Protein AF-A0A821YNR8-F1 (afdb_monomer)

InterPro domains:
  IPR027417 P-loop containing nucleoside triphosphate hydrolase [G3DSA:3.40.50.300] (7-71)
  IPR031248 E3 ubiquitin-protein ligase RNF213 [PTHR22605] (3-75)

Foldseek 3Di:
DDADPPDDPDPLLVVLLVVVVVCVQVVNDDDDDDDPPSNNVSSVVVCLQALQQCPHPDPVSVPTHRDDDDDDDDD

Secondary structure (DSSP, 8-state):
----TT----HHHHHHHHHHHHHHHTT--------TTSSHHHHHHHHHHH-BGGG-SSHHHHTSPBP--------

Sequence (75 aa):
MEVPPNTAKNRALRDNIFVLLACIVNRIPLFLCGKPGSSKSSAVQILISNLKGKKSTDSYFQTLPELVAVSFQGS

Mean predicted aligned error: 2.68 Å

Solvent-accessible surface area (backbone atoms only — not comparable to full-atom values): 4777 Å² total; per-residue (Å²): 122,77,70,68,86,92,61,77,90,45,68,55,30,52,53,42,38,52,54,50,51,55,24,62,79,69,70,45,93,79,87,90,82,77,65,89,89,57,34,56,69,60,24,53,53,41,47,56,75,36,26,43,8,78,76,26,93,36,75,71,34,33,78,39,72,63,57,83,88,82,89,83,81,86,131

Radius of gyration: 12.55 Å; Cα contacts (8 Å, |Δi|>4): 73; chains: 1; bounding box: 36×26×26 Å

pLDDT: mean 95.59, std 2.44, range [82.06, 98.38]

Nearest PDB structures (foldseek):
  6zym-assembly1_A  TM=6.350E-01  e=7.518E+00  Homo sapiens

Organism: NCBI:txid392032

Structure (mmCIF, N/CA/C/O backbone):
data_AF-A0A821YNR8-F1
#
_entry.id   AF-A0A821YNR8-F1
#
loop_
_atom_site.group_PDB
_atom_site.id
_atom_site.type_symbol
_atom_site.label_atom_id
_atom_site.label_alt_id
_atom_site.label_comp_id
_atom_site.label_asym_id
_atom_site.label_entity_id
_atom_site.label_seq_id
_atom_site.pdbx_PDB_ins_code
_atom_site.Cartn_x
_atom_site.Cartn_y
_atom_site.Cartn_z
_atom_site.occupancy
_atom_site.B_iso_or_equiv
_atom_site.auth_seq_id
_atom_site.auth_comp_id
_atom_site.auth_asym_id
_atom_site.auth_atom_id
_atom_site.pdbx_PDB_model_num
ATOM 1 N N . MET A 1 1 ? -8.779 9.188 -4.389 1.00 88.69 1 MET A N 1
ATOM 2 C CA . MET A 1 1 ? -7.427 8.782 -3.963 1.00 88.69 1 MET A CA 1
ATOM 3 C C . MET A 1 1 ? -6.479 9.894 -4.341 1.00 88.69 1 MET A C 1
ATOM 5 O O . MET A 1 1 ? -6.357 10.200 -5.524 1.00 88.69 1 MET A O 1
ATOM 9 N N . GLU A 1 2 ? -5.836 10.508 -3.361 1.00 93.31 2 GLU A N 1
ATOM 10 C CA . GLU A 1 2 ? -4.800 11.506 -3.595 1.00 93.31 2 GLU A CA 1
ATOM 11 C C . GLU A 1 2 ? -3.502 10.807 -3.985 1.00 93.31 2 GLU A C 1
ATOM 13 O O . GLU A 1 2 ? -2.975 9.962 -3.260 1.00 93.31 2 GLU A O 1
ATOM 18 N N . VAL A 1 3 ? -2.999 11.151 -5.165 1.00 94.38 3 VAL A N 1
ATOM 19 C CA . VAL A 1 3 ? -1.734 10.647 -5.691 1.00 94.38 3 VAL A CA 1
ATOM 20 C C . VAL A 1 3 ? -0.801 11.845 -5.841 1.00 94.38 3 VAL A C 1
ATOM 22 O O . VAL A 1 3 ? -1.230 12.839 -6.432 1.00 94.38 3 VAL A O 1
ATOM 25 N N . PRO A 1 4 ? 0.449 11.779 -5.342 1.00 93.38 4 PRO A N 1
ATOM 26 C CA . PRO A 1 4 ? 1.385 12.890 -5.451 1.00 93.38 4 PRO A CA 1
ATOM 27 C C . PRO A 1 4 ? 1.551 13.369 -6.901 1.00 93.38 4 PRO A C 1
ATOM 29 O O . PRO A 1 4 ? 1.528 12.542 -7.828 1.00 93.38 4 PRO A O 1
ATOM 32 N N . PRO A 1 5 ? 1.751 14.680 -7.125 1.00 93.12 5 PRO A N 1
ATOM 33 C CA . PRO A 1 5 ? 2.035 15.196 -8.457 1.00 93.12 5 PRO A CA 1
ATOM 34 C C . PRO A 1 5 ? 3.278 14.509 -9.040 1.00 93.12 5 PRO A C 1
ATOM 36 O O . PRO A 1 5 ? 4.164 14.073 -8.307 1.00 93.12 5 PRO A O 1
ATOM 39 N N . ASN A 1 6 ? 3.332 14.387 -10.368 1.00 92.62 6 ASN A N 1
ATOM 40 C CA . ASN A 1 6 ? 4.410 13.705 -11.101 1.00 92.62 6 ASN A CA 1
ATOM 41 C C . ASN A 1 6 ? 4.558 12.197 -10.812 1.00 92.62 6 ASN A C 1
ATOM 43 O O . ASN A 1 6 ? 5.552 11.582 -11.196 1.00 92.62 6 ASN A O 1
ATOM 47 N N . THR 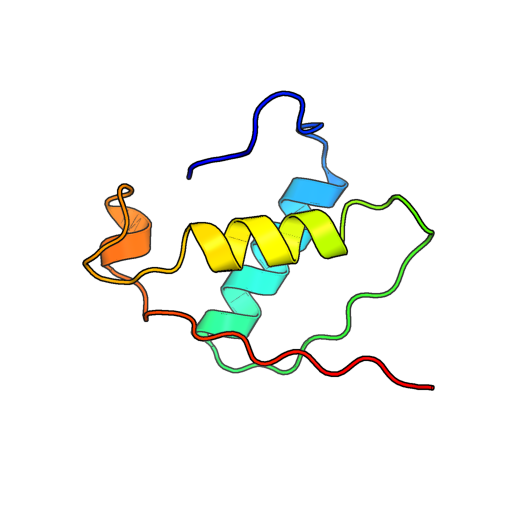A 1 7 ? 3.560 11.561 -10.193 1.00 93.25 7 THR A N 1
ATOM 48 C CA . THR A 1 7 ? 3.540 10.100 -10.062 1.00 93.25 7 THR A CA 1
ATOM 49 C C . THR A 1 7 ? 3.188 9.446 -11.398 1.00 93.25 7 THR A C 1
ATOM 51 O O . THR A 1 7 ? 2.129 9.704 -11.975 1.00 93.25 7 THR A O 1
ATOM 54 N N . ALA A 1 8 ? 4.040 8.532 -11.865 1.00 92.31 8 ALA A N 1
ATOM 55 C CA . ALA A 1 8 ? 3.763 7.728 -13.049 1.00 92.31 8 ALA A CA 1
ATOM 56 C C . ALA A 1 8 ? 2.556 6.798 -12.816 1.00 92.31 8 ALA A C 1
ATOM 58 O O . ALA A 1 8 ? 2.634 5.832 -12.055 1.00 92.31 8 ALA A O 1
ATOM 59 N N . LYS A 1 9 ? 1.441 7.059 -13.508 1.00 93.00 9 LYS A N 1
ATOM 60 C CA . LYS A 1 9 ? 0.211 6.245 -13.461 1.00 93.00 9 LYS A CA 1
ATOM 61 C C . LYS A 1 9 ? 0.327 5.003 -14.350 1.00 93.00 9 LYS A C 1
ATOM 63 O O . LYS A 1 9 ? -0.403 4.846 -15.324 1.00 93.00 9 LYS A O 1
ATOM 68 N N . ASN A 1 10 ? 1.291 4.143 -14.044 1.00 94.25 10 ASN A N 1
ATOM 69 C CA . ASN A 1 10 ? 1.544 2.921 -14.801 1.00 94.25 10 ASN A CA 1
ATOM 70 C C . ASN A 1 10 ? 0.770 1.716 -14.227 1.00 94.25 10 ASN A C 1
ATOM 72 O O . ASN A 1 10 ? 0.200 1.767 -13.133 1.00 94.25 10 ASN A O 1
ATOM 76 N N . ARG A 1 11 ? 0.761 0.610 -14.982 1.00 95.62 11 ARG A N 1
ATOM 77 C CA . ARG A 1 11 ? 0.125 -0.645 -14.559 1.00 95.62 11 ARG A CA 1
ATOM 78 C C . ARG A 1 11 ? 0.740 -1.191 -13.263 1.00 95.62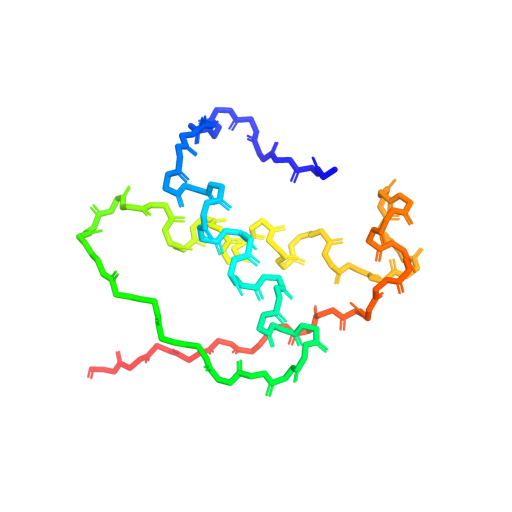 11 ARG A C 1
ATOM 80 O O . ARG A 1 11 ? -0.004 -1.569 -12.372 1.00 95.62 11 ARG A O 1
ATOM 87 N N . ALA A 1 12 ? 2.067 -1.156 -13.124 1.00 95.81 12 ALA A N 1
ATOM 88 C CA . ALA A 1 12 ? 2.750 -1.686 -11.942 1.00 95.81 12 ALA A CA 1
ATOM 89 C C . ALA A 1 12 ? 2.299 -0.997 -10.641 1.00 95.81 12 ALA A C 1
ATOM 91 O O . ALA A 1 12 ? 2.061 -1.659 -9.636 1.00 95.81 12 ALA A O 1
ATOM 92 N N . LEU A 1 13 ? 2.134 0.327 -10.662 1.00 96.88 13 LEU A N 1
ATOM 93 C CA . LEU A 1 13 ? 1.625 1.094 -9.532 1.00 96.88 13 LEU A CA 1
ATOM 94 C C . LEU A 1 13 ? 0.196 0.676 -9.182 1.00 96.88 13 LEU A C 1
ATOM 96 O O . LEU A 1 13 ? -0.101 0.447 -8.012 1.00 96.88 13 LEU A O 1
ATOM 100 N N . ARG A 1 14 ? -0.675 0.566 -10.190 1.00 96.62 14 ARG A N 1
ATOM 101 C CA . ARG A 1 14 ? -2.070 0.153 -10.003 1.00 96.62 14 ARG A CA 1
ATOM 102 C C . ARG A 1 14 ? -2.164 -1.250 -9.403 1.00 96.62 14 ARG A C 1
ATOM 104 O O . ARG A 1 14 ? -2.908 -1.432 -8.444 1.00 96.62 14 ARG A O 1
ATOM 111 N N . ASP A 1 15 ? -1.403 -2.200 -9.935 1.00 97.62 15 ASP A N 1
ATOM 112 C CA . ASP A 1 15 ? -1.413 -3.592 -9.482 1.00 97.62 15 ASP A CA 1
ATOM 113 C C . ASP A 1 15 ? -0.897 -3.699 -8.039 1.00 97.62 15 ASP A C 1
ATOM 115 O O . ASP A 1 15 ? -1.539 -4.335 -7.204 1.00 97.62 15 ASP A O 1
ATOM 119 N N . ASN A 1 16 ? 0.194 -2.991 -7.712 1.00 97.88 16 ASN A N 1
ATOM 120 C CA . ASN A 1 16 ? 0.719 -2.927 -6.345 1.00 97.88 16 ASN A CA 1
ATOM 121 C C . ASN A 1 16 ? -0.298 -2.318 -5.367 1.00 97.88 16 ASN A C 1
ATOM 123 O O . ASN A 1 16 ? -0.495 -2.868 -4.288 1.00 97.88 16 ASN A O 1
ATOM 127 N N . ILE A 1 17 ? -0.955 -1.205 -5.724 1.00 97.75 17 ILE A N 1
ATOM 128 C CA . ILE A 1 17 ? -1.985 -0.576 -4.875 1.00 97.75 17 ILE A CA 1
ATOM 129 C C . ILE A 1 17 ? -3.155 -1.535 -4.655 1.00 97.75 17 ILE A C 1
ATOM 131 O O . ILE A 1 17 ? -3.624 -1.670 -3.528 1.00 97.75 17 ILE A O 1
ATOM 135 N N . PHE A 1 18 ? -3.618 -2.206 -5.711 1.00 97.81 18 PHE A N 1
ATOM 136 C CA . PHE A 1 18 ? -4.749 -3.124 -5.630 1.00 97.81 18 PHE A CA 1
ATOM 137 C C . PHE A 1 18 ? -4.466 -4.291 -4.680 1.00 97.81 18 PHE A C 1
ATOM 139 O O . PHE A 1 18 ? -5.246 -4.529 -3.756 1.00 97.81 18 PHE A O 1
ATOM 146 N N . VAL A 1 19 ? -3.334 -4.981 -4.862 1.00 98.19 19 VAL A N 1
ATOM 147 C CA . VAL A 1 19 ? -2.985 -6.129 -4.014 1.00 98.19 19 VAL A CA 1
ATOM 148 C C . VAL A 1 19 ? -2.700 -5.699 -2.575 1.00 98.19 19 VAL A C 1
ATOM 150 O O . VAL A 1 19 ? -3.190 -6.339 -1.649 1.00 98.19 19 VAL A O 1
ATOM 153 N N . LEU A 1 20 ? -1.998 -4.578 -2.365 1.00 97.94 20 LEU A N 1
ATOM 154 C CA . LEU A 1 20 ? -1.750 -4.043 -1.024 1.00 97.94 20 LEU A CA 1
ATOM 155 C C . LEU A 1 20 ? -3.057 -3.715 -0.307 1.00 97.94 20 LEU A C 1
ATOM 157 O O . LEU A 1 20 ? -3.235 -4.124 0.835 1.00 97.94 20 LEU A O 1
ATOM 161 N N . LEU A 1 21 ? -3.975 -3.005 -0.965 1.00 97.94 21 LEU A N 1
ATOM 162 C CA . LEU A 1 21 ? -5.255 -2.632 -0.372 1.00 97.94 21 LEU A CA 1
ATOM 163 C C . LEU A 1 21 ? -6.057 -3.871 0.039 1.00 97.94 21 LEU A C 1
ATOM 165 O O . LEU A 1 21 ? -6.520 -3.951 1.177 1.00 97.94 21 LEU A O 1
ATOM 169 N N . ALA A 1 22 ? -6.185 -4.845 -0.867 1.00 98.00 22 ALA A N 1
ATOM 170 C CA . ALA A 1 22 ? -6.901 -6.086 -0.597 1.00 98.00 22 ALA A CA 1
ATOM 171 C C . ALA A 1 22 ? -6.274 -6.853 0.578 1.00 98.00 22 ALA A C 1
ATOM 173 O O . ALA A 1 22 ? -6.987 -7.271 1.491 1.00 98.00 22 ALA A O 1
ATOM 174 N N . CYS A 1 23 ? -4.947 -6.991 0.600 1.00 98.31 23 CYS A N 1
ATOM 175 C CA . CYS A 1 23 ? -4.234 -7.687 1.667 1.00 98.31 23 CYS A CA 1
ATOM 176 C C . CYS A 1 23 ? -4.325 -6.958 3.014 1.00 98.31 23 CYS A C 1
ATOM 178 O O . CYS A 1 23 ? -4.567 -7.605 4.028 1.00 98.31 23 CYS A O 1
ATOM 180 N N . ILE A 1 24 ? -4.201 -5.628 3.043 1.00 97.12 24 ILE A N 1
ATOM 181 C CA . ILE A 1 24 ? -4.288 -4.826 4.274 1.00 97.12 24 ILE A CA 1
ATOM 182 C C . ILE A 1 24 ? -5.681 -4.943 4.900 1.00 97.12 24 ILE A C 1
ATOM 184 O O . ILE A 1 24 ? -5.792 -5.243 6.088 1.00 97.12 24 ILE A O 1
ATOM 188 N N . VAL A 1 25 ? -6.743 -4.759 4.109 1.00 96.69 25 VAL A N 1
ATOM 189 C CA . VAL A 1 25 ? -8.131 -4.810 4.606 1.00 96.69 25 VAL A CA 1
ATOM 190 C C . VAL A 1 25 ? -8.484 -6.202 5.135 1.00 96.69 25 VAL A C 1
ATOM 192 O O . VAL A 1 25 ? -9.162 -6.315 6.154 1.00 96.69 25 VAL A O 1
ATOM 195 N N . ASN A 1 26 ? -7.975 -7.258 4.496 1.00 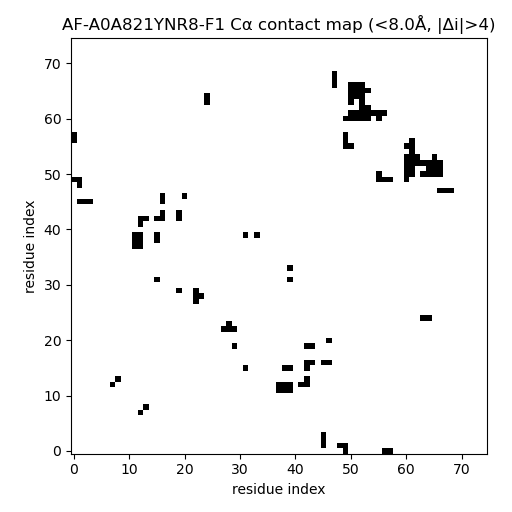97.31 26 ASN A N 1
ATOM 196 C CA . ASN A 1 26 ? -8.226 -8.645 4.899 1.00 97.31 26 ASN A CA 1
ATOM 197 C C . ASN A 1 26 ? -7.186 -9.210 5.883 1.00 97.31 26 ASN A C 1
ATOM 199 O O . ASN A 1 26 ? -7.283 -10.375 6.259 1.00 97.31 26 ASN A O 1
ATOM 203 N N . ARG A 1 27 ? -6.194 -8.414 6.311 1.00 97.12 27 ARG A N 1
ATOM 204 C CA . ARG A 1 27 ? -5.077 -8.845 7.178 1.00 97.12 27 ARG A CA 1
ATOM 205 C C . ARG A 1 27 ? -4.300 -10.055 6.637 1.00 97.12 27 ARG A C 1
ATOM 207 O O . ARG A 1 27 ? -3.878 -10.925 7.395 1.00 97.12 27 ARG A O 1
ATOM 214 N N . ILE A 1 28 ? -4.093 -10.099 5.325 1.00 98.38 28 ILE A N 1
ATOM 215 C CA . ILE A 1 28 ? -3.323 -11.145 4.647 1.00 98.38 28 ILE A CA 1
ATOM 216 C C . ILE A 1 28 ? -1.861 -10.680 4.536 1.00 98.38 28 ILE A C 1
ATOM 218 O O . ILE A 1 28 ? -1.618 -9.611 3.969 1.00 98.38 28 ILE A O 1
ATOM 222 N N . PRO A 1 29 ? -0.877 -11.451 5.035 1.00 97.81 29 PRO A N 1
ATOM 223 C CA . PRO A 1 29 ? 0.537 -11.147 4.831 1.00 97.81 29 PRO A CA 1
ATOM 224 C C . PRO A 1 29 ? 0.883 -11.079 3.339 1.00 97.81 29 PRO A C 1
ATOM 226 O O . PRO A 1 29 ? 0.529 -11.973 2.572 1.00 97.81 29 PRO A O 1
ATOM 229 N N . LEU A 1 30 ? 1.590 -10.025 2.929 1.00 97.19 30 LEU A N 1
ATOM 230 C CA . LEU A 1 30 ? 1.946 -9.778 1.534 1.00 97.19 30 LEU A CA 1
ATOM 231 C C . LEU A 1 30 ? 3.449 -9.545 1.390 1.00 97.19 30 LEU A C 1
ATOM 233 O O . LEU A 1 30 ? 4.025 -8.701 2.075 1.00 97.19 30 LEU A O 1
ATOM 237 N N . PHE A 1 31 ? 4.054 -10.233 0.425 1.00 96.62 31 PHE A N 1
ATOM 238 C CA . PHE A 1 31 ? 5.431 -10.012 -0.000 1.00 96.62 31 PHE A CA 1
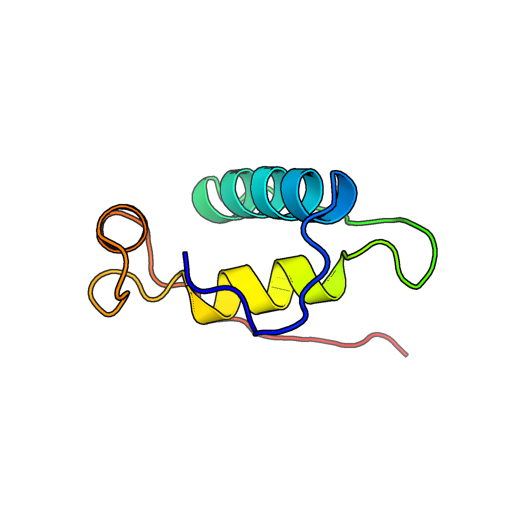ATOM 239 C C . PHE A 1 31 ? 5.442 -9.319 -1.365 1.00 96.62 31 PHE A C 1
ATOM 241 O O . PHE A 1 31 ? 4.893 -9.837 -2.336 1.00 96.62 31 PHE A O 1
ATOM 248 N N . LEU A 1 32 ? 6.078 -8.149 -1.447 1.00 95.38 32 LEU A N 1
ATOM 249 C CA . LEU A 1 32 ? 6.226 -7.394 -2.693 1.00 95.38 32 LEU A CA 1
ATOM 250 C C . LEU A 1 32 ? 7.660 -7.488 -3.218 1.00 95.38 32 LEU A C 1
ATOM 252 O O . LEU A 1 32 ? 8.551 -6.772 -2.762 1.00 95.38 32 LEU A O 1
ATOM 256 N N . CYS A 1 33 ? 7.867 -8.322 -4.235 1.00 95.38 33 CYS A N 1
ATOM 257 C CA . CYS A 1 33 ? 9.167 -8.530 -4.875 1.00 95.38 33 CYS A CA 1
ATOM 258 C C . CYS A 1 33 ? 9.208 -7.907 -6.278 1.00 95.38 33 CYS A C 1
ATOM 260 O O . CYS A 1 33 ? 8.216 -7.897 -7.002 1.00 95.38 33 CYS A O 1
ATOM 262 N N . GLY A 1 34 ? 10.364 -7.382 -6.692 1.00 93.81 34 GLY A N 1
ATOM 263 C CA . GLY A 1 34 ? 10.565 -6.876 -8.055 1.00 93.81 34 GLY A CA 1
ATOM 264 C C . GLY A 1 34 ? 11.747 -5.919 -8.179 1.00 93.81 34 GLY A C 1
ATOM 265 O O . GLY A 1 34 ? 12.261 -5.432 -7.172 1.00 93.81 34 GLY A O 1
ATOM 266 N N . LYS A 1 35 ? 12.136 -5.583 -9.415 1.00 95.06 35 LYS A N 1
ATOM 267 C CA . LYS A 1 35 ? 13.269 -4.683 -9.712 1.00 95.06 35 LYS A CA 1
ATOM 268 C C . LYS A 1 35 ? 13.129 -3.304 -9.036 1.00 95.06 35 LYS A C 1
ATOM 270 O O . LYS A 1 35 ? 12.000 -2.835 -8.846 1.00 95.06 35 LYS A O 1
ATOM 275 N N . PRO A 1 36 ? 14.232 -2.622 -8.682 1.00 93.94 36 PRO A N 1
ATOM 276 C CA . PRO A 1 36 ? 14.187 -1.218 -8.274 1.00 93.94 36 PRO A CA 1
ATOM 277 C C . PRO A 1 36 ? 13.401 -0.365 -9.283 1.00 93.94 36 PRO A C 1
ATOM 279 O O . PRO A 1 36 ? 13.426 -0.633 -10.481 1.00 93.94 36 PRO A O 1
ATOM 282 N N . GLY A 1 37 ? 12.639 0.617 -8.795 1.00 91.44 37 GLY A N 1
ATOM 283 C CA . GLY A 1 37 ? 11.793 1.464 -9.648 1.00 91.44 37 GLY A CA 1
ATOM 284 C C . GLY A 1 37 ? 10.452 0.855 -10.086 1.00 91.44 37 GLY A C 1
ATOM 285 O O . GLY A 1 37 ? 9.677 1.532 -10.750 1.00 91.44 37 GLY A O 1
ATOM 286 N N . SER A 1 38 ? 10.099 -0.371 -9.676 1.00 92.94 38 SER A N 1
ATOM 287 C CA . SER A 1 38 ? 8.818 -1.007 -10.055 1.00 92.94 38 SER A CA 1
ATOM 288 C C . SER A 1 38 ? 7.595 -0.547 -9.231 1.00 92.94 38 SER A C 1
ATOM 290 O O . SER A 1 38 ? 6.691 -1.338 -8.962 1.00 92.94 38 SER A O 1
ATOM 292 N N . SER A 1 39 ? 7.586 0.709 -8.771 1.00 95.31 39 SER A N 1
ATOM 293 C CA . SER A 1 39 ? 6.460 1.360 -8.071 1.00 95.31 39 SER A CA 1
ATOM 294 C C . SER A 1 39 ? 5.966 0.686 -6.774 1.00 95.31 39 SER A C 1
ATOM 296 O O . SER A 1 39 ? 4.846 0.945 -6.344 1.00 95.31 39 SER A O 1
ATOM 298 N N . LYS A 1 40 ? 6.787 -0.157 -6.129 1.00 96.06 40 LYS A N 1
ATOM 299 C CA . LYS A 1 40 ? 6.425 -0.883 -4.892 1.00 96.06 40 LYS A CA 1
ATOM 300 C C . LYS A 1 40 ? 6.318 0.054 -3.688 1.00 96.06 40 LYS A C 1
ATOM 302 O O . LYS A 1 40 ? 5.244 0.218 -3.123 1.00 96.06 40 LYS A O 1
ATOM 307 N N . SER A 1 41 ? 7.416 0.729 -3.339 1.00 95.62 41 SER A N 1
ATOM 308 C CA . SER A 1 41 ? 7.453 1.646 -2.192 1.00 95.62 41 SER A CA 1
ATOM 309 C C . SER A 1 41 ? 6.501 2.830 -2.376 1.00 95.62 41 SER A C 1
ATOM 311 O O . SER A 1 41 ? 5.848 3.243 -1.425 1.00 95.62 41 SER A O 1
ATOM 313 N N . SER A 1 42 ? 6.348 3.331 -3.608 1.00 95.81 42 SER A N 1
ATOM 314 C CA . SER A 1 42 ? 5.380 4.388 -3.926 1.00 95.81 42 SER A CA 1
ATOM 315 C C . SER A 1 42 ? 3.935 3.955 -3.662 1.00 95.81 42 SER A C 1
ATOM 317 O O . SER A 1 42 ? 3.170 4.736 -3.108 1.00 95.81 42 SER A O 1
ATOM 319 N N . ALA A 1 43 ? 3.564 2.716 -4.007 1.00 97.44 43 ALA A N 1
ATOM 320 C CA . ALA A 1 43 ? 2.230 2.187 -3.719 1.00 97.44 43 ALA A CA 1
ATOM 321 C C . ALA A 1 43 ? 1.955 2.117 -2.209 1.00 97.44 43 ALA A C 1
A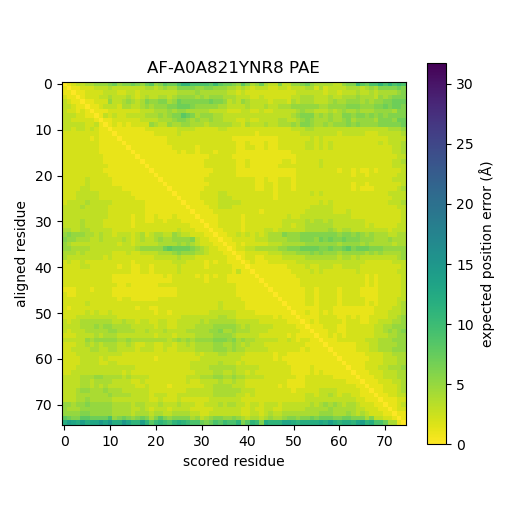TOM 323 O O . ALA A 1 43 ? 0.883 2.524 -1.764 1.00 97.44 43 ALA A O 1
ATOM 324 N N . VAL A 1 44 ? 2.943 1.671 -1.421 1.00 96.88 44 VAL A N 1
ATOM 325 C CA . VAL A 1 44 ? 2.856 1.645 0.049 1.00 96.88 44 VAL A CA 1
ATOM 326 C C . VAL A 1 44 ? 2.613 3.052 0.601 1.00 96.88 44 VAL A C 1
ATOM 328 O O . VAL A 1 44 ? 1.678 3.250 1.371 1.00 96.88 44 VAL A O 1
ATOM 331 N N . GLN A 1 45 ? 3.394 4.045 0.166 1.00 96.50 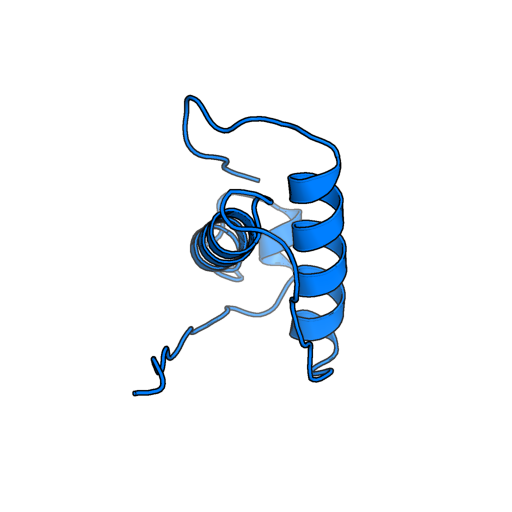45 GLN A N 1
ATOM 332 C CA . GLN A 1 45 ? 3.249 5.429 0.635 1.00 96.50 45 GLN A CA 1
ATOM 333 C C . GLN A 1 45 ? 1.896 6.048 0.263 1.00 96.50 45 GLN A C 1
ATOM 335 O O . GLN A 1 45 ? 1.291 6.731 1.086 1.00 96.50 45 GLN A O 1
ATOM 340 N N . ILE A 1 46 ? 1.387 5.773 -0.943 1.00 97.06 46 ILE A N 1
ATOM 341 C CA . ILE A 1 46 ? 0.059 6.241 -1.370 1.00 97.06 46 ILE A CA 1
ATOM 342 C C . ILE A 1 46 ? -1.037 5.646 -0.485 1.00 97.06 46 ILE A C 1
ATOM 344 O O . ILE A 1 46 ? -1.959 6.355 -0.091 1.00 97.06 46 ILE A O 1
ATOM 348 N N . LEU A 1 47 ? -0.956 4.362 -0.136 1.00 97.19 47 LEU A N 1
ATOM 349 C CA . LEU A 1 47 ? -1.957 3.763 0.746 1.00 97.19 47 LEU A CA 1
ATOM 350 C C . LEU A 1 47 ? -1.876 4.329 2.164 1.00 97.19 47 LEU A C 1
ATOM 352 O O . LEU A 1 47 ? -2.912 4.679 2.720 1.00 97.19 47 LEU A O 1
ATOM 356 N N . ILE A 1 48 ? -0.676 4.514 2.717 1.00 96.56 48 ILE A N 1
ATOM 357 C CA . ILE A 1 48 ? -0.494 5.148 4.034 1.00 96.56 48 ILE A CA 1
ATOM 358 C C . ILE A 1 48 ? -1.096 6.560 4.057 1.00 96.56 48 ILE A C 1
ATOM 360 O O . ILE A 1 48 ? -1.748 6.938 5.029 1.00 96.56 48 ILE A O 1
ATOM 364 N N . SER A 1 49 ? -0.934 7.344 2.987 1.00 96.06 49 SER A N 1
ATOM 365 C CA . SER A 1 49 ? -1.474 8.707 2.938 1.00 96.06 49 SER A CA 1
ATOM 366 C C . SER A 1 49 ? -2.996 8.770 2.748 1.00 96.06 49 SER A C 1
ATOM 368 O O . SER A 1 49 ? -3.604 9.769 3.142 1.00 96.06 49 SER A O 1
ATOM 370 N N . ASN A 1 50 ? -3.613 7.727 2.181 1.00 97.12 50 ASN A N 1
ATOM 371 C CA . ASN A 1 50 ? -5.041 7.697 1.846 1.00 97.12 50 ASN A CA 1
ATOM 372 C C . ASN A 1 50 ? -5.909 6.924 2.856 1.00 97.12 50 ASN A C 1
ATOM 374 O O . ASN A 1 50 ? -7.059 7.314 3.079 1.00 97.12 50 ASN A O 1
ATOM 378 N N . LEU A 1 51 ? -5.397 5.859 3.486 1.00 96.94 51 LEU A N 1
ATOM 379 C CA . LEU A 1 51 ? -6.140 5.015 4.438 1.00 96.94 51 LEU A CA 1
ATOM 380 C C . LEU A 1 51 ? -6.183 5.657 5.832 1.00 96.94 51 LEU A C 1
ATOM 382 O O . LEU A 1 51 ? -5.658 5.134 6.810 1.00 96.94 51 LEU A O 1
ATOM 386 N N . LYS A 1 52 ? -6.840 6.813 5.927 1.00 96.69 52 LYS A N 1
ATOM 387 C CA . LYS A 1 52 ? -7.007 7.584 7.172 1.00 96.69 52 LYS A CA 1
ATOM 388 C C . LYS A 1 52 ? -8.352 7.328 7.869 1.00 96.69 52 LYS A C 1
ATOM 390 O O . LYS A 1 52 ? -8.773 8.114 8.721 1.00 96.69 52 LYS A O 1
ATOM 395 N N . GLY A 1 53 ? -9.066 6.274 7.465 1.00 95.62 53 GLY A N 1
ATOM 396 C CA . GLY A 1 53 ? -10.443 6.012 7.883 1.00 95.62 53 GLY A CA 1
ATOM 397 C C . GLY A 1 53 ? -11.329 7.243 7.690 1.00 95.62 53 GLY A C 1
ATOM 398 O O . 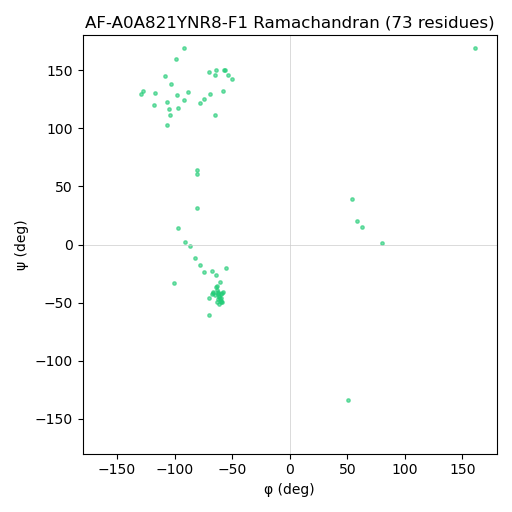GLY A 1 53 ? -11.217 7.941 6.682 1.00 95.62 53 GLY A O 1
ATOM 399 N N . LYS A 1 54 ? -12.146 7.584 8.694 1.00 96.44 54 LYS A N 1
ATOM 400 C CA . LYS A 1 54 ? -13.059 8.746 8.661 1.00 96.44 54 LYS A CA 1
ATOM 401 C C . LYS A 1 54 ? -12.385 10.094 8.363 1.00 96.44 54 LYS A C 1
ATOM 403 O O . LYS A 1 54 ? -13.073 11.024 7.965 1.00 96.44 54 LYS A O 1
ATOM 408 N N . LYS A 1 55 ? -11.067 10.217 8.560 1.00 95.56 55 LYS A N 1
ATOM 409 C CA . LYS A 1 55 ? -10.297 11.441 8.270 1.00 95.56 55 LYS A CA 1
ATOM 410 C C . LYS A 1 55 ? -9.806 11.508 6.817 1.00 95.56 55 LYS A C 1
ATOM 412 O O . LYS A 1 55 ? -9.099 12.448 6.461 1.00 95.56 55 LYS A O 1
ATOM 417 N N . SER A 1 56 ? -10.088 10.496 5.997 1.00 96.06 56 SER A N 1
ATOM 418 C CA . SER A 1 56 ? -9.716 10.509 4.583 1.00 96.06 56 SER A CA 1
ATOM 419 C C . SER A 1 56 ? -10.551 11.529 3.808 1.00 96.06 56 SER A C 1
ATOM 421 O O . SER A 1 56 ? -11.709 11.772 4.141 1.00 96.06 56 SER A O 1
ATOM 423 N N . THR A 1 57 ? -9.974 12.122 2.764 1.00 94.31 57 THR A N 1
ATOM 424 C CA . THR A 1 57 ? -10.672 13.047 1.855 1.00 94.31 57 THR A CA 1
ATOM 425 C C . THR A 1 57 ? -11.551 12.312 0.842 1.00 94.31 57 THR A C 1
ATOM 427 O O . THR A 1 57 ? -12.457 12.900 0.258 1.00 94.31 57 THR A O 1
ATOM 430 N N . ASP A 1 58 ? -11.311 11.015 0.649 1.00 95.81 58 ASP A N 1
ATOM 431 C CA . ASP A 1 58 ? -12.034 10.165 -0.289 1.00 95.81 58 ASP A CA 1
ATOM 432 C C . ASP A 1 58 ? -13.127 9.361 0.429 1.00 95.81 58 ASP A C 1
ATOM 434 O O . ASP A 1 58 ? -12.859 8.670 1.418 1.00 95.81 58 ASP A O 1
ATOM 438 N N . SER A 1 59 ? -14.353 9.412 -0.095 1.00 96.62 59 SER A N 1
ATOM 439 C CA . SER A 1 59 ? -15.516 8.744 0.495 1.00 96.62 59 SER A CA 1
ATOM 440 C C . SER A 1 59 ? -15.363 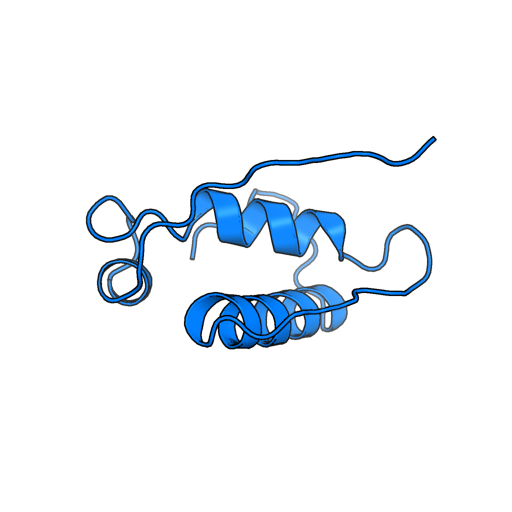7.225 0.590 1.00 96.62 59 SER A C 1
ATOM 442 O O . SER A 1 59 ? -15.854 6.627 1.544 1.00 96.62 59 SER A O 1
ATOM 444 N N . TYR A 1 60 ? -14.650 6.583 -0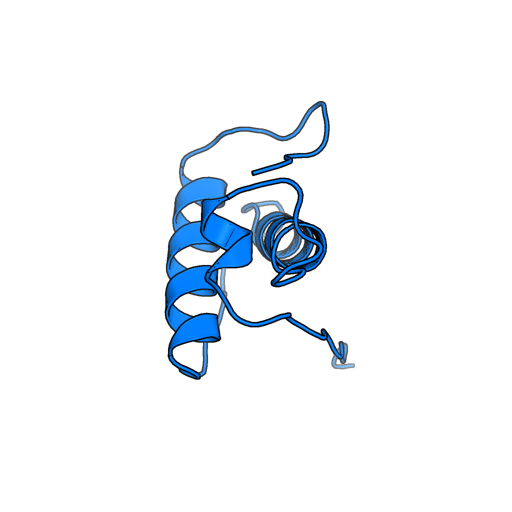.338 1.00 96.06 60 TYR A N 1
ATOM 445 C CA . TYR A 1 60 ? -14.396 5.146 -0.272 1.00 96.06 60 TYR A CA 1
ATOM 446 C C . TYR A 1 60 ? -13.428 4.812 0.867 1.00 96.06 60 TYR A C 1
ATOM 448 O O . TYR A 1 60 ? -13.715 3.933 1.679 1.00 96.06 60 TYR A O 1
ATOM 456 N N . PHE A 1 61 ? -12.324 5.553 1.008 1.00 96.88 61 PHE A N 1
ATOM 457 C CA . PHE A 1 61 ? -11.367 5.322 2.099 1.00 96.88 61 PHE A CA 1
ATOM 458 C C . PHE A 1 61 ? -11.940 5.665 3.482 1.00 96.88 61 PHE A C 1
ATOM 460 O O . PHE A 1 61 ? -11.489 5.092 4.471 1.00 96.88 61 PHE A O 1
ATOM 467 N N . GLN A 1 62 ? -12.969 6.517 3.565 1.00 97.62 62 GLN A N 1
ATOM 468 C CA . GLN A 1 62 ? -13.722 6.750 4.805 1.00 97.62 62 GLN A CA 1
ATOM 469 C C . GLN A 1 62 ? -14.483 5.515 5.306 1.00 97.62 62 GLN A C 1
ATOM 471 O O . GLN A 1 62 ? -14.712 5.398 6.511 1.00 97.62 62 GLN A O 1
ATOM 476 N N . THR A 1 63 ? -14.850 4.589 4.412 1.00 97.06 63 THR A N 1
ATOM 477 C CA . THR A 1 63 ? -15.505 3.317 4.778 1.00 97.06 63 THR A CA 1
ATOM 478 C C . THR A 1 63 ? -14.526 2.235 5.238 1.00 97.06 63 THR A C 1
ATOM 480 O O . THR A 1 63 ? -14.944 1.211 5.774 1.00 97.06 63 THR A O 1
ATOM 483 N N . LEU A 1 64 ? -13.223 2.455 5.043 1.00 96.88 64 LEU A N 1
ATOM 484 C CA . LEU A 1 64 ? -12.162 1.501 5.345 1.00 96.88 64 LEU A CA 1
ATOM 485 C C . LEU A 1 64 ? -11.489 1.813 6.696 1.00 96.88 64 LEU A C 1
ATOM 487 O O . LEU A 1 64 ? -11.583 2.938 7.192 1.00 96.88 64 LEU A O 1
ATOM 491 N N . PRO A 1 65 ? -10.806 0.836 7.323 1.00 95.00 65 PRO A N 1
ATOM 492 C CA . PRO A 1 65 ? -10.068 1.075 8.561 1.00 95.00 65 PRO A CA 1
ATOM 493 C C . PRO A 1 65 ? -8.906 2.066 8.374 1.00 95.00 65 PRO A C 1
ATOM 495 O O . PRO A 1 65 ? -8.293 2.142 7.309 1.00 95.00 65 PRO A O 1
ATOM 498 N N . GLU A 1 66 ? -8.583 2.807 9.440 1.00 96.50 66 GLU A N 1
ATOM 499 C CA . GLU A 1 66 ? -7.384 3.655 9.505 1.00 96.50 66 GLU A CA 1
ATOM 500 C C . GLU A 1 66 ? -6.127 2.773 9.559 1.00 96.50 66 GLU A C 1
ATOM 502 O O . GLU A 1 66 ? -6.041 1.836 10.357 1.00 96.50 66 GLU A O 1
ATOM 507 N N . LEU A 1 67 ? -5.158 3.064 8.692 1.00 96.38 67 LEU A N 1
ATOM 508 C CA . LEU A 1 67 ? -3.889 2.355 8.603 1.00 96.38 67 LEU A CA 1
ATOM 509 C C . LEU A 1 67 ? -2.811 3.117 9.377 1.00 96.38 67 LEU A C 1
ATOM 511 O O . LEU A 1 67 ? -2.427 4.223 9.001 1.00 96.38 67 LEU A O 1
ATOM 515 N N . VAL A 1 68 ? -2.266 2.483 10.414 1.00 95.69 68 VAL A N 1
ATOM 516 C CA . VAL A 1 68 ? -1.075 2.963 11.126 1.00 95.69 68 VAL A CA 1
ATOM 517 C C . VAL A 1 68 ? 0.113 2.113 10.696 1.00 95.69 68 VAL A C 1
ATOM 519 O O . VAL A 1 68 ? 0.172 0.920 10.989 1.00 95.69 68 VAL A O 1
ATOM 522 N N . ALA A 1 69 ? 1.048 2.717 9.967 1.00 95.06 69 ALA A N 1
ATOM 523 C CA . ALA A 1 69 ? 2.231 2.022 9.480 1.00 95.06 69 ALA A CA 1
ATOM 524 C C . ALA A 1 69 ? 3.369 2.071 10.505 1.00 95.06 69 ALA A C 1
ATOM 526 O O . ALA A 1 69 ? 3.740 3.140 10.987 1.00 95.06 69 ALA A O 1
ATOM 527 N N . VAL A 1 70 ? 3.963 0.909 10.773 1.00 96.38 70 VAL A N 1
ATOM 528 C CA . VAL A 1 70 ? 5.225 0.765 11.505 1.00 96.38 70 VAL A CA 1
ATOM 529 C C . VAL A 1 70 ? 6.218 0.126 10.544 1.00 96.38 70 VAL A C 1
ATOM 531 O O . VAL A 1 70 ? 5.965 -0.957 10.017 1.00 96.38 70 VAL A O 1
ATOM 534 N N . SER A 1 71 ? 7.319 0.817 10.261 1.00 94.25 71 SER A N 1
ATOM 535 C CA . SER A 1 71 ? 8.326 0.361 9.303 1.00 94.25 71 SER A CA 1
ATOM 536 C C . SER A 1 71 ? 9.559 -0.190 10.006 1.00 94.25 71 SER A C 1
ATOM 538 O O . SER A 1 71 ? 10.071 0.426 10.937 1.00 94.25 71 SER A O 1
ATOM 540 N N . PHE A 1 72 ? 10.080 -1.296 9.484 1.00 95.69 72 PHE A N 1
ATOM 541 C CA . PHE A 1 72 ? 11.375 -1.857 9.848 1.00 95.69 72 PHE A CA 1
ATOM 542 C C . PHE A 1 72 ? 12.172 -2.108 8.567 1.00 95.69 72 PHE A C 1
ATOM 544 O O . PHE A 1 72 ? 11.654 -2.704 7.621 1.00 95.69 72 PHE A O 1
ATOM 551 N N . GLN A 1 73 ? 13.415 -1.633 8.529 1.00 93.94 73 GLN A N 1
ATOM 552 C CA . GLN A 1 73 ? 14.349 -1.907 7.443 1.00 93.94 73 GLN A CA 1
ATOM 553 C C . GLN A 1 73 ? 15.367 -2.931 7.943 1.00 93.94 73 GLN A C 1
ATOM 555 O O . GLN A 1 73 ? 16.099 -2.656 8.890 1.00 93.94 73 GLN A O 1
ATOM 560 N N . GLY A 1 74 ? 15.383 -4.109 7.316 1.00 91.44 74 GLY A N 1
ATOM 561 C CA . GLY A 1 74 ? 16.390 -5.128 7.601 1.00 91.44 74 GLY A CA 1
ATOM 562 C C . GLY A 1 74 ? 17.791 -4.654 7.208 1.00 91.44 74 GLY A C 1
ATOM 563 O O . GLY A 1 74 ? 17.937 -3.908 6.236 1.00 91.44 74 GLY A O 1
ATOM 564 N N . SER A 1 75 ? 18.786 -5.081 7.989 1.00 82.06 75 SER A N 1
ATOM 565 C CA . SER A 1 75 ? 20.220 -4.886 7.739 1.00 82.06 75 SER A CA 1
ATOM 566 C C . SER A 1 75 ? 20.766 -5.878 6.725 1.00 82.06 75 SER A C 1
ATOM 568 O O . SER A 1 75 ? 20.397 -7.068 6.861 1.00 82.06 75 SER A O 1
#